Protein AF-A0A2K3KB02-F1 (afdb_monomer)

Structure (mmCIF, N/CA/C/O backbone):
data_AF-A0A2K3KB02-F1
#
_entry.id   AF-A0A2K3KB02-F1
#
loop_
_atom_site.group_PDB
_atom_site.id
_atom_site.type_symbol
_atom_site.label_atom_id
_atom_site.label_alt_id
_atom_site.label_comp_id
_atom_site.label_asym_id
_atom_site.label_entity_id
_atom_site.label_seq_id
_atom_site.pdbx_PDB_ins_code
_atom_site.Cartn_x
_atom_site.Cartn_y
_atom_site.Cartn_z
_atom_site.occupancy
_atom_site.B_iso_or_equiv
_atom_site.auth_seq_id
_atom_site.auth_comp_id
_atom_site.auth_asym_id
_atom_site.auth_atom_id
_atom_site.pdbx_PDB_model_num
ATOM 1 N N . MET A 1 1 ? -3.553 -0.136 22.230 1.00 79.88 1 MET A N 1
ATOM 2 C CA . MET A 1 1 ? -2.895 -1.103 21.320 1.00 79.88 1 MET A CA 1
ATOM 3 C C . MET A 1 1 ? -1.713 -0.418 20.651 1.00 79.88 1 MET A C 1
ATOM 5 O O . MET A 1 1 ? -1.773 0.793 20.496 1.00 79.88 1 MET A O 1
ATOM 9 N N . ILE A 1 2 ? -0.661 -1.156 20.285 1.00 95.19 2 ILE A N 1
ATOM 10 C CA . ILE A 1 2 ? 0.485 -0.625 19.525 1.00 95.19 2 ILE A CA 1
ATOM 11 C C . ILE A 1 2 ? 0.418 -1.248 18.122 1.00 95.19 2 ILE A C 1
ATOM 13 O O . ILE A 1 2 ? 0.683 -2.448 18.015 1.00 95.19 2 ILE A O 1
ATOM 17 N N . PRO A 1 3 ? 0.010 -0.501 17.077 1.00 91.94 3 PRO A N 1
ATOM 18 C CA . PRO A 1 3 ? -0.111 -1.050 15.729 1.00 91.94 3 PRO A CA 1
ATOM 19 C C . PRO A 1 3 ? 1.268 -1.400 15.157 1.00 91.94 3 PRO A C 1
ATOM 21 O O . PRO A 1 3 ? 2.262 -0.729 15.439 1.00 91.94 3 PRO A O 1
ATOM 24 N N . LYS A 1 4 ? 1.324 -2.472 14.363 1.00 95.06 4 LYS A N 1
ATOM 25 C CA . LYS A 1 4 ? 2.521 -2.945 13.658 1.00 95.06 4 LYS A CA 1
ATOM 26 C C . LYS A 1 4 ? 2.117 -3.460 12.279 1.00 95.06 4 LYS A C 1
ATOM 28 O O . LYS A 1 4 ? 1.041 -4.035 12.145 1.00 95.06 4 LYS A O 1
ATOM 33 N N . ILE A 1 5 ? 2.990 -3.291 11.290 1.00 95.06 5 ILE A N 1
ATOM 34 C CA . ILE A 1 5 ? 2.836 -3.920 9.973 1.00 95.06 5 ILE A CA 1
ATOM 35 C C . ILE A 1 5 ? 3.061 -5.428 10.143 1.00 95.06 5 ILE A C 1
ATOM 37 O O . ILE A 1 5 ? 4.044 -5.831 10.768 1.00 95.06 5 ILE A O 1
ATOM 41 N N . SER A 1 6 ? 2.132 -6.247 9.650 1.00 94.69 6 SER A N 1
ATOM 42 C CA . SER A 1 6 ? 2.093 -7.690 9.921 1.00 94.69 6 SER A CA 1
ATOM 43 C C . SER A 1 6 ? 2.486 -8.580 8.742 1.00 94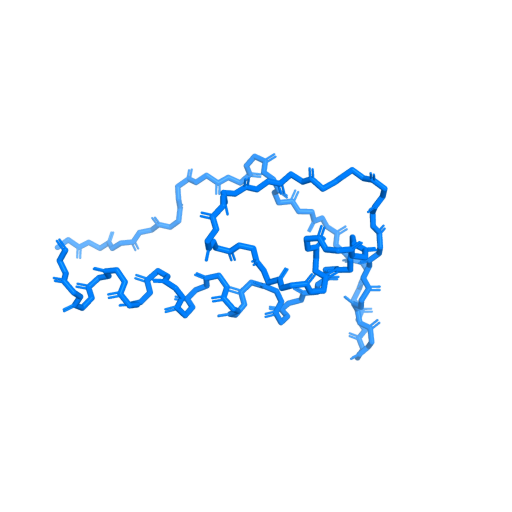.69 6 SER A C 1
ATOM 45 O O . SER A 1 6 ? 2.903 -9.710 8.987 1.00 94.69 6 SER A O 1
ATOM 47 N N . ASP A 1 7 ? 2.373 -8.105 7.499 1.00 94.62 7 ASP A N 1
ATOM 48 C CA . ASP A 1 7 ? 2.651 -8.893 6.294 1.00 94.62 7 ASP A CA 1
ATOM 49 C C . ASP A 1 7 ? 3.594 -8.163 5.330 1.00 94.62 7 ASP A C 1
ATOM 51 O O . ASP A 1 7 ? 3.542 -6.942 5.187 1.00 94.62 7 ASP A O 1
ATOM 55 N N . PHE A 1 8 ? 4.453 -8.942 4.670 1.00 95.88 8 PHE A N 1
ATOM 56 C CA . PHE A 1 8 ? 5.440 -8.473 3.695 1.00 95.88 8 PHE A CA 1
ATOM 57 C C . PHE A 1 8 ? 5.462 -9.367 2.440 1.00 95.88 8 PHE A C 1
ATOM 59 O O . PHE A 1 8 ? 6.463 -9.403 1.726 1.00 95.88 8 PHE A O 1
ATOM 66 N N . GLY A 1 9 ? 4.382 -10.106 2.148 1.00 94.44 9 GLY A N 1
ATOM 67 C CA . GLY A 1 9 ? 4.343 -11.086 1.054 1.00 94.44 9 GLY A CA 1
ATOM 68 C C . GLY A 1 9 ? 4.519 -10.484 -0.347 1.00 94.44 9 GLY A C 1
ATOM 69 O O . GLY A 1 9 ? 4.936 -11.181 -1.272 1.00 94.44 9 GLY A O 1
ATOM 70 N N . LEU A 1 10 ? 4.236 -9.186 -0.498 1.00 91.94 10 LEU A N 1
ATOM 71 C CA . LEU A 1 10 ? 4.443 -8.419 -1.731 1.00 91.94 10 LEU A CA 1
ATOM 72 C C . LEU A 1 10 ? 5.628 -7.443 -1.657 1.00 91.94 10 LEU A C 1
ATOM 74 O O . 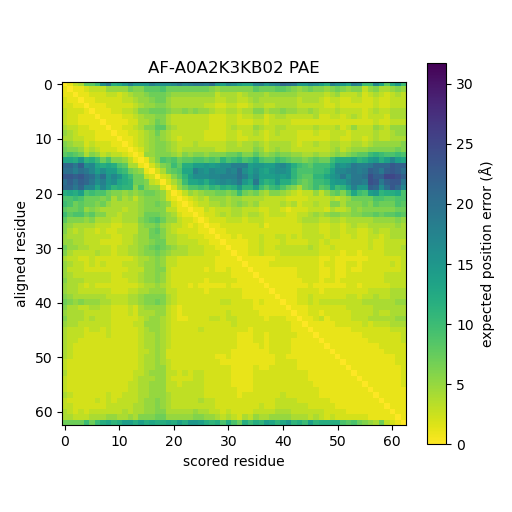LEU A 1 10 ? 5.892 -6.756 -2.645 1.00 91.94 10 LEU A O 1
ATOM 78 N N . ALA A 1 11 ? 6.343 -7.382 -0.528 1.00 92.00 11 ALA A N 1
ATOM 79 C CA . ALA A 1 11 ? 7.463 -6.465 -0.347 1.00 92.00 11 ALA A CA 1
ATOM 80 C C . ALA A 1 11 ? 8.609 -6.795 -1.316 1.00 92.00 11 ALA A C 1
ATOM 82 O O . ALA A 1 11 ? 8.901 -7.961 -1.600 1.00 92.00 11 ALA A O 1
ATOM 83 N N . ARG A 1 12 ? 9.277 -5.758 -1.827 1.00 87.12 12 ARG A N 1
ATOM 84 C CA . ARG A 1 12 ? 10.383 -5.894 -2.782 1.00 87.12 12 ARG A CA 1
ATOM 85 C C . ARG A 1 12 ? 11.572 -5.064 -2.329 1.00 87.12 12 ARG A C 1
ATOM 87 O O . ARG A 1 12 ? 11.409 -3.943 -1.867 1.00 87.12 12 ARG A O 1
ATOM 94 N N . ILE A 1 13 ? 12.772 -5.613 -2.502 1.00 86.38 13 ILE A N 1
ATOM 95 C CA . ILE A 1 13 ? 14.012 -4.854 -2.336 1.00 86.38 13 ILE A CA 1
ATOM 96 C C . ILE A 1 13 ? 14.262 -4.105 -3.643 1.00 86.38 13 ILE A C 1
ATOM 98 O O . ILE A 1 13 ? 14.434 -4.730 -4.691 1.00 86.38 13 ILE A O 1
ATOM 102 N N . VAL A 1 14 ? 14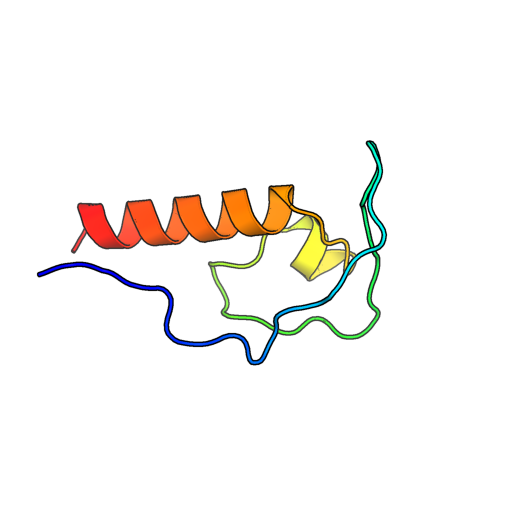.280 -2.779 -3.570 1.00 82.56 14 VAL A N 1
ATOM 103 C CA . VAL A 1 14 ? 14.629 -1.891 -4.684 1.00 82.56 14 VAL A CA 1
ATOM 104 C C . VAL A 1 14 ? 16.065 -1.404 -4.467 1.00 82.56 14 VAL A C 1
ATOM 106 O O . VAL A 1 14 ? 16.52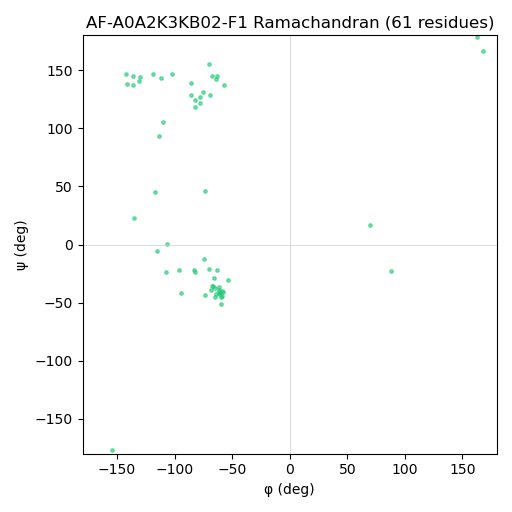3 -1.310 -3.326 1.00 82.56 14 VAL A O 1
ATOM 109 N N . LYS A 1 15 ? 16.828 -1.180 -5.546 1.00 78.12 15 LYS A N 1
ATOM 110 C CA . LYS A 1 15 ? 18.126 -0.487 -5.424 1.00 78.12 15 LYS A CA 1
ATOM 111 C C . LYS A 1 15 ? 17.858 0.936 -4.925 1.00 78.12 15 LYS A C 1
ATOM 113 O O . LYS A 1 15 ? 16.821 1.454 -5.283 1.00 78.12 15 LYS A O 1
ATOM 118 N N 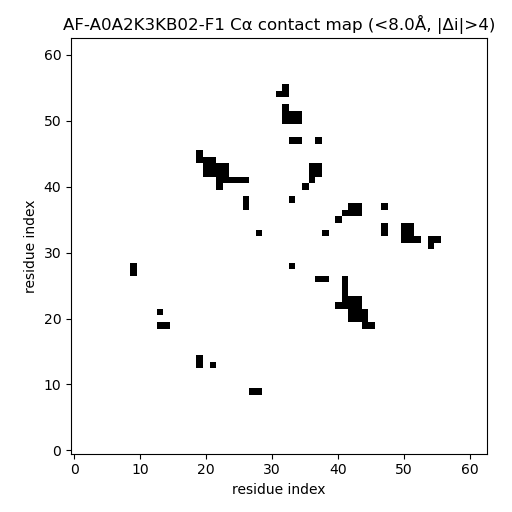. GLY A 1 16 ? 18.755 1.481 -4.098 1.00 64.06 16 GLY A N 1
ATOM 119 C CA . GLY A 1 16 ? 18.640 2.815 -3.494 1.00 64.06 16 GLY A CA 1
ATOM 120 C C . GLY A 1 16 ? 19.180 3.952 -4.383 1.00 64.06 16 GLY A C 1
ATOM 121 O O . GLY A 1 16 ? 20.272 3.788 -4.940 1.00 64.06 16 GLY A O 1
ATOM 122 N N . GLY A 1 17 ? 18.485 5.094 -4.442 1.00 70.00 17 GLY A N 1
ATOM 123 C CA . GLY A 1 17 ? 18.729 6.245 -5.325 1.00 70.00 17 GLY A CA 1
ATOM 124 C C . GLY A 1 17 ? 17.570 7.271 -5.347 1.00 70.00 17 GLY A C 1
ATOM 125 O O . GLY A 1 17 ? 16.477 7.019 -4.856 1.00 70.00 17 GLY A O 1
ATOM 126 N N . GLU A 1 18 ? 17.805 8.476 -5.887 1.00 58.88 18 GLU A N 1
ATOM 127 C CA . GLU A 1 18 ? 16.782 9.549 -5.940 1.00 58.88 18 GLU A CA 1
ATOM 128 C C . GLU A 1 18 ? 15.634 9.256 -6.932 1.00 58.88 18 GLU A C 1
ATOM 130 O O . GLU A 1 18 ? 14.536 9.780 -6.755 1.00 58.88 18 GLU A O 1
ATOM 135 N N . ASP A 1 19 ? 15.865 8.362 -7.902 1.00 62.62 19 ASP A N 1
ATOM 136 C CA . ASP A 1 19 ? 14.919 7.928 -8.943 1.00 62.62 19 ASP A CA 1
ATOM 137 C C . ASP A 1 19 ? 14.600 6.419 -8.823 1.00 62.62 19 ASP A C 1
ATOM 139 O O . ASP A 1 19 ? 14.631 5.685 -9.812 1.00 62.62 19 ASP A O 1
ATOM 143 N N . ASP A 1 20 ? 14.332 5.921 -7.608 1.00 72.50 20 ASP A N 1
ATOM 144 C CA . ASP A 1 20 ? 14.045 4.495 -7.328 1.00 72.50 20 ASP A CA 1
ATOM 145 C C . ASP A 1 20 ? 12.652 4.041 -7.791 1.00 72.50 20 ASP A C 1
ATOM 147 O O . ASP A 1 20 ? 11.887 3.373 -7.085 1.00 72.50 20 ASP A O 1
ATOM 151 N N . GLU A 1 21 ?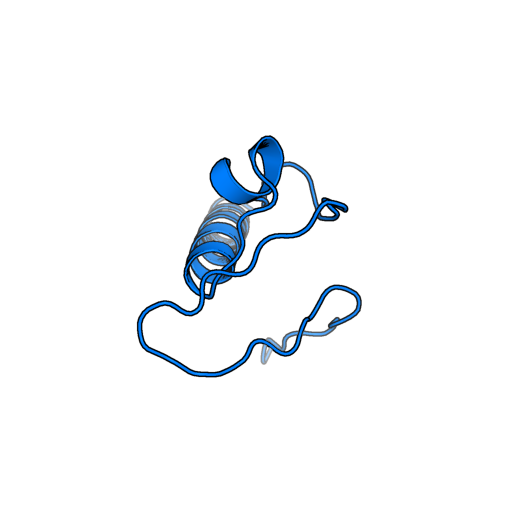 12.309 4.414 -9.013 1.00 80.62 21 GLU A N 1
ATOM 152 C CA . GLU A 1 21 ? 11.207 3.841 -9.745 1.00 80.62 21 GLU A CA 1
ATOM 153 C C . GLU A 1 21 ? 11.630 2.484 -10.316 1.00 80.62 21 GLU A C 1
ATOM 155 O O . GLU A 1 21 ? 12.638 2.335 -11.012 1.00 80.62 21 GLU A O 1
ATOM 160 N N . ALA A 1 22 ? 10.839 1.463 -10.024 1.00 86.44 22 ALA A N 1
ATOM 161 C CA . ALA A 1 22 ? 10.996 0.140 -10.586 1.00 86.44 22 ALA A CA 1
ATOM 162 C C . ALA A 1 22 ? 9.742 -0.239 -11.373 1.00 86.44 22 ALA A C 1
ATOM 164 O O . ALA A 1 22 ? 8.623 0.125 -11.030 1.00 86.44 22 ALA A O 1
ATOM 165 N N . ASN A 1 23 ? 9.927 -1.012 -12.442 1.00 88.81 23 ASN A N 1
ATOM 166 C CA . ASN A 1 23 ? 8.828 -1.481 -13.275 1.00 88.81 23 ASN A CA 1
ATOM 167 C C . ASN A 1 23 ? 8.656 -2.996 -13.138 1.00 88.81 23 ASN A C 1
ATOM 169 O O . ASN A 1 23 ? 9.626 -3.757 -13.031 1.00 88.81 23 ASN A O 1
ATOM 173 N N . THR A 1 24 ? 7.411 -3.464 -13.156 1.00 88.12 24 THR A N 1
ATOM 174 C CA . THR A 1 24 ? 7.095 -4.884 -13.178 1.00 88.12 24 THR A CA 1
ATOM 175 C C . THR A 1 24 ? 5.993 -5.227 -14.170 1.00 88.12 24 THR A C 1
ATOM 177 O O . THR A 1 24 ? 4.938 -4.614 -14.209 1.00 88.12 24 THR A O 1
ATOM 180 N N . LYS A 1 25 ? 6.187 -6.321 -14.914 1.00 90.00 25 LYS A N 1
ATOM 181 C CA . LYS A 1 25 ? 5.140 -6.895 -15.780 1.00 90.00 25 LYS A CA 1
ATOM 182 C C . LYS A 1 25 ? 4.045 -7.630 -15.003 1.00 90.00 25 LYS A C 1
ATOM 184 O O . LYS A 1 25 ? 3.036 -8.016 -15.583 1.00 90.00 25 LYS A O 1
ATOM 189 N N . ARG A 1 26 ? 4.269 -7.897 -13.712 1.00 90.75 26 ARG A N 1
ATOM 190 C CA . ARG A 1 26 ? 3.342 -8.630 -12.846 1.00 90.75 26 ARG A CA 1
ATOM 191 C C . ARG A 1 26 ? 2.811 -7.696 -11.767 1.00 90.75 26 ARG A C 1
ATOM 193 O O . ARG A 1 26 ? 3.421 -7.573 -10.703 1.00 90.75 26 ARG A O 1
ATOM 200 N N . VAL A 1 27 ? 1.664 -7.095 -12.060 1.00 92.44 27 VAL A N 1
ATOM 201 C CA . VAL A 1 27 ? 0.896 -6.269 -11.127 1.00 92.44 27 VAL A CA 1
ATOM 202 C C . VAL A 1 27 ? 0.136 -7.181 -10.167 1.00 92.44 27 VAL A C 1
ATOM 204 O O . VAL A 1 27 ? -0.626 -8.055 -10.582 1.00 92.44 27 VAL A O 1
ATOM 207 N N . VAL A 1 28 ? 0.391 -7.005 -8.875 1.00 93.69 28 VAL A N 1
ATOM 208 C CA . VAL A 1 28 ? -0.267 -7.713 -7.769 1.00 93.69 28 VAL A CA 1
ATOM 209 C C . VAL A 1 28 ? -0.482 -6.737 -6.617 1.00 93.69 28 VAL A C 1
ATOM 211 O O . VAL A 1 28 ? 0.417 -5.955 -6.311 1.00 93.69 28 VAL A O 1
ATOM 214 N N . GLY A 1 29 ? -1.650 -6.790 -5.981 1.00 92.75 29 GLY A N 1
ATOM 215 C CA . GLY A 1 29 ? -2.012 -5.918 -4.866 1.00 92.75 29 GLY A CA 1
ATOM 216 C C . GLY A 1 29 ? -3.519 -5.902 -4.624 1.00 92.75 29 GLY A C 1
ATOM 217 O O . GLY A 1 29 ? -4.282 -6.555 -5.339 1.00 92.75 29 GLY A O 1
ATOM 218 N N . THR A 1 30 ? -3.944 -5.158 -3.607 1.00 94.38 30 THR A N 1
ATOM 219 C CA . THR A 1 30 ? -5.361 -4.996 -3.266 1.00 94.38 30 THR A CA 1
ATOM 220 C C . THR A 1 30 ? -5.972 -3.869 -4.094 1.00 94.38 30 THR A C 1
ATOM 222 O O . THR A 1 30 ? -5.444 -2.755 -4.133 1.00 94.38 30 THR A O 1
ATOM 225 N N . TYR A 1 31 ? -7.097 -4.139 -4.759 1.00 91.56 31 TYR A N 1
ATOM 226 C CA . TYR A 1 31 ? -7.833 -3.113 -5.502 1.00 91.56 31 TYR A CA 1
ATOM 227 C C . TYR A 1 31 ? -8.231 -1.949 -4.588 1.00 91.56 31 TYR A C 1
ATOM 229 O O . TYR A 1 31 ? -8.656 -2.164 -3.457 1.00 91.56 31 TYR A O 1
ATOM 237 N N . GLY A 1 32 ? -8.077 -0.720 -5.081 1.00 93.56 32 GLY A N 1
ATOM 238 C CA . GLY A 1 32 ? -8.332 0.503 -4.314 1.00 93.56 32 GLY A CA 1
ATOM 239 C C . GLY A 1 32 ? -7.131 1.015 -3.514 1.00 93.56 32 GLY A C 1
ATOM 240 O O . GLY A 1 32 ? -7.069 2.211 -3.272 1.00 93.56 32 GLY A O 1
ATOM 241 N N . TYR A 1 33 ? -6.155 0.162 -3.182 1.00 96.25 33 TYR A N 1
ATOM 242 C CA . TYR A 1 33 ? -4.912 0.578 -2.509 1.00 96.25 33 TYR A CA 1
ATOM 243 C C . TYR A 1 33 ? -3.770 0.805 -3.499 1.00 96.25 33 TYR A C 1
ATOM 245 O O . TYR A 1 33 ? -2.829 1.523 -3.193 1.00 96.25 33 TYR A O 1
ATOM 253 N N . MET A 1 34 ? -3.843 0.207 -4.691 1.00 96.00 34 MET A N 1
ATOM 254 C CA . MET A 1 34 ? -2.827 0.382 -5.727 1.00 96.00 34 MET A CA 1
ATOM 255 C C . MET A 1 34 ? -2.953 1.753 -6.403 1.00 96.00 34 MET A C 1
ATOM 257 O O . MET A 1 34 ? -4.049 2.087 -6.865 1.00 96.00 34 MET A O 1
ATOM 261 N N . PRO A 1 35 ? -1.852 2.509 -6.544 1.00 96.19 35 PRO A N 1
ATOM 262 C CA . PRO A 1 35 ? -1.867 3.741 -7.314 1.00 96.19 35 PRO A CA 1
ATOM 263 C C . PRO A 1 35 ? -2.014 3.449 -8.822 1.00 96.19 35 PRO A C 1
ATOM 265 O O . PRO A 1 35 ? -1.661 2.353 -9.282 1.00 96.19 35 PRO A O 1
ATOM 268 N N . PRO A 1 36 ? -2.540 4.402 -9.611 1.00 95.81 36 PRO A N 1
ATOM 269 C CA . PRO A 1 36 ? -2.839 4.188 -11.027 1.00 95.81 36 PRO A CA 1
ATOM 270 C C . PRO A 1 36 ? -1.600 3.852 -11.863 1.00 95.81 36 PRO A C 1
ATOM 272 O O . PRO A 1 36 ? -1.672 2.962 -12.707 1.00 95.81 36 PRO A O 1
ATOM 275 N N . GLU A 1 37 ? -0.456 4.480 -11.600 1.00 94.81 37 GLU A N 1
ATOM 276 C CA . GLU A 1 37 ? 0.810 4.203 -12.287 1.00 94.81 37 GLU A CA 1
ATOM 277 C C . GLU A 1 37 ? 1.276 2.750 -12.085 1.00 94.81 37 GLU A C 1
ATOM 279 O O . GLU A 1 37 ? 1.733 2.095 -13.025 1.00 94.81 37 GLU A O 1
ATOM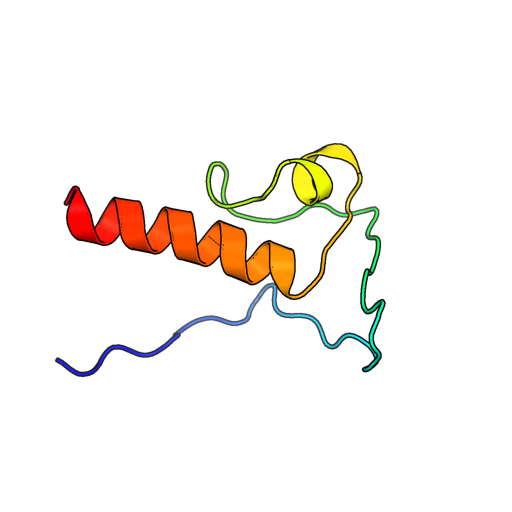 284 N N . TYR A 1 38 ? 1.055 2.181 -10.897 1.00 95.06 38 TYR A N 1
ATOM 285 C CA . TYR A 1 38 ? 1.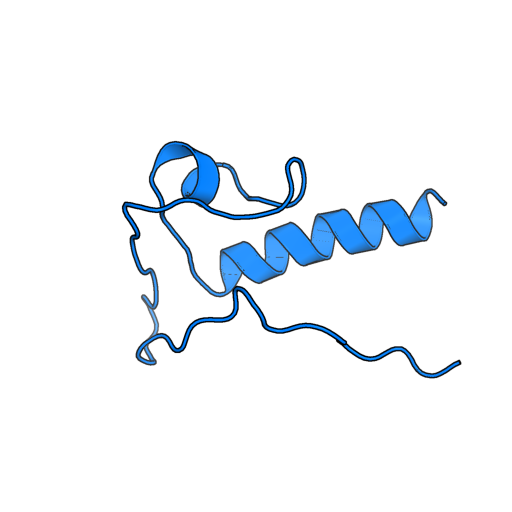341 0.770 -10.648 1.00 95.06 38 TYR A CA 1
ATOM 286 C C . TYR A 1 38 ? 0.320 -0.139 -11.329 1.00 95.06 38 TYR A C 1
ATOM 288 O O . TYR A 1 38 ? 0.688 -1.137 -11.948 1.00 95.06 38 TYR A O 1
ATOM 296 N N . ALA A 1 39 ? -0.966 0.207 -11.246 1.00 94.81 39 ALA A N 1
ATOM 297 C CA . ALA A 1 39 ? -2.042 -0.604 -11.804 1.00 94.81 39 ALA A CA 1
ATOM 298 C C . ALA A 1 39 ? -2.017 -0.663 -13.342 1.00 94.81 39 ALA A C 1
ATOM 300 O O . ALA A 1 39 ? -2.349 -1.699 -13.921 1.00 94.81 39 ALA A O 1
ATOM 301 N N . MET A 1 40 ? -1.643 0.438 -13.996 1.00 94.44 40 MET A N 1
ATOM 302 C CA . MET A 1 40 ? -1.681 0.588 -15.452 1.00 94.44 40 MET A CA 1
ATOM 303 C C . MET A 1 40 ? -0.340 0.262 -16.107 1.00 94.44 40 MET A C 1
ATOM 305 O O . MET A 1 40 ? -0.312 -0.401 -17.144 1.00 94.44 40 MET A O 1
ATOM 309 N N . GLU A 1 41 ? 0.764 0.712 -15.510 1.00 94.19 41 GLU A N 1
ATOM 310 C CA . GLU A 1 41 ? 2.090 0.678 -16.139 1.00 94.19 41 GLU A CA 1
ATOM 311 C C . GLU A 1 41 ? 3.068 -0.247 -15.403 1.00 94.19 41 GLU A C 1
ATOM 313 O O . GLU A 1 41 ? 4.179 -0.497 -15.881 1.00 94.19 41 GLU A O 1
ATOM 318 N N . GLY A 1 42 ? 2.659 -0.800 -14.255 1.00 94.06 42 GLY A N 1
ATOM 319 C CA . GLY A 1 42 ? 3.513 -1.638 -13.418 1.00 94.06 42 GLY A CA 1
ATOM 320 C C . GLY A 1 42 ? 4.627 -0.860 -12.724 1.00 94.06 42 GLY A C 1
ATOM 321 O O . GLY A 1 42 ? 5.600 -1.471 -12.280 1.00 94.06 42 GLY A O 1
ATOM 322 N N . ILE A 1 43 ? 4.503 0.465 -12.655 1.00 93.00 43 ILE A N 1
ATOM 323 C CA . ILE A 1 43 ? 5.474 1.381 -12.063 1.00 93.00 43 ILE A CA 1
ATOM 324 C C . ILE A 1 43 ? 5.280 1.426 -10.546 1.00 93.00 43 ILE A C 1
ATOM 326 O O . ILE A 1 43 ? 4.182 1.696 -10.070 1.00 93.00 43 ILE A O 1
ATOM 330 N N . PHE A 1 44 ? 6.331 1.154 -9.775 1.00 91.50 44 PHE A N 1
ATOM 331 C CA . PHE A 1 44 ? 6.299 1.231 -8.318 1.00 91.50 44 PHE A CA 1
ATOM 332 C C . PHE A 1 44 ? 7.538 1.924 -7.756 1.00 91.50 44 PHE A C 1
ATOM 334 O O . PHE A 1 44 ? 8.644 1.778 -8.270 1.00 91.50 44 PHE A O 1
ATOM 341 N N . SER A 1 45 ? 7.342 2.659 -6.671 1.00 91.56 45 SER A N 1
ATOM 342 C CA . SER A 1 45 ? 8.393 3.316 -5.891 1.00 91.56 45 SER A CA 1
ATOM 343 C C . SER A 1 45 ? 7.913 3.494 -4.448 1.00 91.56 45 SER A C 1
ATOM 345 O O . SER A 1 45 ? 6.787 3.123 -4.113 1.00 91.56 45 SER A O 1
ATOM 347 N N . GLU A 1 46 ? 8.711 4.141 -3.597 1.00 91.62 46 GLU A N 1
ATOM 348 C CA . GLU A 1 46 ? 8.262 4.568 -2.262 1.00 91.62 46 GLU A CA 1
ATOM 349 C C . GLU A 1 46 ? 6.966 5.409 -2.327 1.00 91.62 46 GLU A C 1
ATOM 351 O O . GLU A 1 46 ? 6.123 5.349 -1.433 1.00 91.62 46 GLU A O 1
ATOM 356 N N . LYS A 1 47 ? 6.743 6.172 -3.412 1.00 92.44 47 LYS A N 1
ATOM 357 C CA . LYS A 1 47 ? 5.514 6.972 -3.576 1.00 92.44 47 LYS A CA 1
ATOM 358 C C . LYS A 1 47 ? 4.269 6.101 -3.714 1.00 92.44 47 LYS A C 1
ATOM 360 O O . LYS A 1 47 ? 3.194 6.502 -3.266 1.00 92.44 47 LYS A O 1
ATOM 365 N N . SER A 1 48 ? 4.420 4.895 -4.252 1.00 93.19 48 SER A N 1
ATOM 366 C CA . SER A 1 48 ? 3.337 3.918 -4.325 1.00 93.19 48 SER A CA 1
ATOM 367 C C . SER A 1 48 ? 2.917 3.419 -2.937 1.00 93.19 48 SER A C 1
ATOM 369 O O . SER A 1 48 ? 1.720 3.240 -2.682 1.00 93.19 48 SER A O 1
ATOM 371 N N . ASP A 1 49 ? 3.871 3.276 -2.012 1.00 94.31 49 ASP A N 1
ATOM 372 C CA . ASP A 1 49 ? 3.587 2.941 -0.611 1.00 94.31 49 ASP A CA 1
ATOM 373 C C . ASP A 1 49 ? 2.881 4.104 0.105 1.00 94.31 49 ASP A C 1
ATOM 375 O O . ASP A 1 49 ? 1.922 3.884 0.849 1.00 94.31 49 ASP A O 1
ATOM 379 N N . VAL A 1 50 ? 3.280 5.354 -0.173 1.00 96.06 50 VAL A N 1
ATOM 380 C CA . VAL A 1 50 ? 2.619 6.562 0.362 1.00 96.06 50 VAL A CA 1
ATOM 381 C C . VAL A 1 50 ? 1.158 6.653 -0.089 1.00 96.06 50 VAL A C 1
ATOM 383 O O . VAL A 1 50 ? 0.288 6.955 0.731 1.00 96.06 50 VAL A O 1
ATOM 386 N N . TYR A 1 51 ? 0.864 6.363 -1.361 1.00 96.94 51 TYR A N 1
ATOM 387 C CA . TYR A 1 51 ? -0.514 6.320 -1.862 1.00 96.94 51 TYR A CA 1
ATOM 388 C C . TYR A 1 51 ? -1.347 5.273 -1.111 1.00 96.94 51 TYR A C 1
ATOM 390 O O . TYR A 1 51 ? -2.408 5.591 -0.569 1.00 96.94 51 TYR A O 1
ATOM 398 N N . SER A 1 52 ? -0.830 4.043 -1.021 1.00 96.88 52 SER A N 1
ATOM 399 C CA . SER A 1 52 ? -1.497 2.926 -0.337 1.00 96.88 52 SER A CA 1
ATOM 400 C C . SER A 1 52 ? -1.763 3.247 1.140 1.00 96.88 52 SER A C 1
ATOM 402 O O . SER A 1 52 ? -2.839 2.957 1.666 1.00 96.88 52 SER A O 1
ATOM 404 N N . PHE A 1 53 ? -0.807 3.904 1.804 1.00 97.00 53 PHE A N 1
ATOM 405 C CA . PHE A 1 53 ? -0.956 4.382 3.177 1.00 97.00 53 PHE A CA 1
ATOM 406 C C . PHE A 1 53 ? -2.030 5.471 3.313 1.00 97.00 53 PHE A C 1
ATOM 408 O O . PHE A 1 53 ? -2.770 5.474 4.295 1.00 97.00 53 PHE A O 1
ATOM 415 N N . GLY A 1 54 ? -2.165 6.370 2.334 1.00 97.94 54 GLY A N 1
ATOM 416 C CA . GLY A 1 54 ? -3.239 7.365 2.307 1.00 97.94 54 GLY A CA 1
ATOM 417 C C . GLY A 1 54 ? -4.631 6.726 2.275 1.00 97.94 54 GLY A C 1
ATOM 418 O O . GLY A 1 54 ? -5.517 7.153 3.013 1.00 97.94 54 GLY A O 1
ATOM 419 N N . VAL A 1 55 ? -4.807 5.662 1.487 1.00 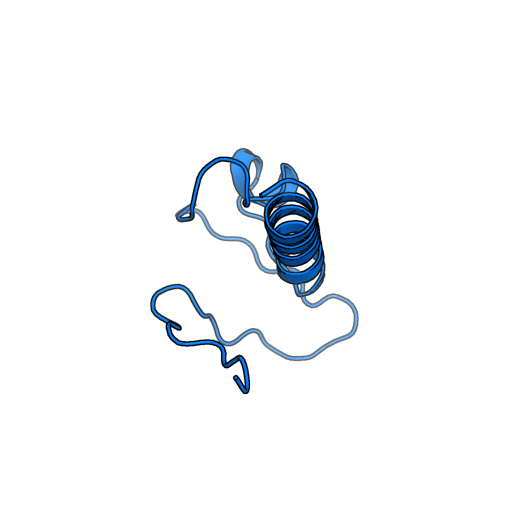97.31 55 VAL A N 1
ATOM 420 C CA . VAL A 1 55 ? -6.058 4.883 1.452 1.00 97.31 55 VAL A CA 1
ATOM 421 C C . VAL A 1 55 ? -6.316 4.190 2.792 1.00 97.31 55 VAL A C 1
ATOM 423 O O . VAL A 1 55 ? -7.417 4.300 3.323 1.00 97.31 55 VAL A O 1
ATOM 426 N N . LEU A 1 56 ? -5.297 3.557 3.385 1.00 96.06 56 LEU A N 1
ATOM 427 C CA . LEU A 1 56 ? -5.393 2.972 4.729 1.00 96.06 56 LEU A CA 1
ATOM 428 C C . LEU A 1 56 ? -5.786 4.019 5.784 1.00 96.06 56 LEU A C 1
ATOM 430 O O . LEU A 1 56 ? -6.591 3.744 6.669 1.00 96.06 56 LEU A O 1
ATOM 434 N N . LEU A 1 57 ? -5.233 5.230 5.703 1.00 97.31 57 LEU A N 1
ATOM 435 C CA . LEU A 1 57 ? -5.599 6.314 6.609 1.00 97.31 57 LEU A CA 1
ATOM 436 C C . LEU A 1 57 ? -7.068 6.711 6.432 1.00 97.31 57 LEU A C 1
ATOM 438 O O . LEU A 1 57 ? -7.751 6.913 7.434 1.00 97.31 57 LEU A O 1
ATOM 442 N N . LEU A 1 58 ? -7.549 6.805 5.187 1.00 97.38 58 LEU A N 1
ATOM 443 C CA . LEU A 1 58 ? -8.956 7.081 4.893 1.00 97.38 58 LEU A CA 1
ATOM 444 C C . LEU A 1 58 ? -9.877 6.008 5.480 1.00 97.38 58 LEU A C 1
ATOM 446 O O . LEU A 1 58 ? -10.849 6.366 6.135 1.00 97.38 58 LEU A O 1
ATOM 450 N N . GLU A 1 59 ? -9.534 4.731 5.320 1.00 96.06 59 GLU A N 1
ATOM 451 C CA . GLU A 1 59 ? -10.256 3.604 5.925 1.00 96.06 59 GLU A CA 1
ATOM 452 C C . GLU A 1 59 ? -10.294 3.708 7.459 1.00 96.06 59 GLU A C 1
ATOM 454 O O . GLU A 1 59 ? -11.346 3.575 8.079 1.00 96.06 59 GLU A O 1
ATOM 459 N N . ILE A 1 60 ? -9.164 4.037 8.095 1.00 95.81 60 ILE A N 1
ATOM 460 C CA . ILE A 1 60 ? -9.097 4.205 9.555 1.00 95.81 60 ILE A CA 1
ATOM 461 C C . ILE A 1 60 ? -10.013 5.338 10.038 1.00 95.81 60 ILE A C 1
ATOM 463 O O . ILE A 1 60 ? -10.636 5.204 11.094 1.00 95.81 60 ILE A O 1
ATOM 467 N N . VAL A 1 61 ? -10.077 6.464 9.318 1.00 97.44 61 VAL A N 1
ATOM 468 C CA . VAL A 1 61 ? -10.896 7.616 9.739 1.00 97.44 61 VAL A CA 1
ATOM 469 C C . VAL A 1 61 ? -12.365 7.492 9.338 1.00 97.44 61 VAL A C 1
ATOM 471 O O . VAL A 1 61 ? -13.202 8.148 9.961 1.00 97.44 61 VAL A O 1
ATOM 474 N N . SER A 1 62 ? -12.694 6.681 8.328 1.00 96.62 62 SER A N 1
ATOM 475 C CA . SER A 1 62 ? -14.079 6.420 7.922 1.00 96.62 62 SER A CA 1
ATOM 476 C C . SER A 1 62 ? -14.773 5.356 8.769 1.00 96.62 62 SER A C 1
ATOM 478 O O . SER A 1 62 ? -16.004 5.374 8.837 1.00 96.62 62 SER A O 1
ATOM 480 N N . GLY A 1 63 ? -14.003 4.469 9.412 1.00 82.81 63 GLY A N 1
ATOM 481 C CA . GLY A 1 63 ? -14.521 3.214 9.971 1.00 82.81 63 GLY A CA 1
ATOM 482 C C . GLY A 1 63 ? -14.915 2.236 8.873 1.00 82.81 63 GLY A C 1
ATOM 483 O O . GLY A 1 63 ? -15.718 1.333 9.199 1.00 82.81 63 GLY A O 1
#

Organism: Trifolium pratense (NCBI:txid57577)

Nearest PDB structures (foldseek):
  5jeb-assembly1_A  TM=8.642E-01  e=7.903E-02  Homo sapiens
  2itq-assembly1_A  TM=8.504E-01  e=1.963E-01  Homo sapiens
  4riy-assembly2_D  TM=8.599E-01  e=2.422E-01  Homo sapiens
  6lud-assembly1_A  TM=8.400E-01  e=2.597E-01  Homo sapiens
  4r3p-assembly1_A  TM=8.601E-01  e=2.786E-01  Homo sapiens

Solvent-accessible surface area (backbone atoms only — not comparable to full-atom values): 4161 Å² total; per-residue (Å²): 137,85,90,73,92,86,80,62,92,82,65,76,90,72,76,88,64,97,77,45,69,44,77,39,97,74,74,81,82,58,87,86,38,60,39,65,56,28,74,76,66,18,39,43,36,74,66,40,54,53,48,28,48,52,44,52,49,50,49,66,75,72,108

Radius of gyration: 12.85 Å; Cα contacts (8 Å, |Δi|>4): 46; chains: 1; bounding box: 33×21×38 Å

Sequence (63 aa):
MIPKISDFGLARIVKGGEDDEANTKRVVGTYGYMPPEYAMEGIFSEKSDVYSFGVLLLEIVSG

Mean predicted aligned error: 4.21 Å

Foldseek 3Di:
DDDDDDDCPPPDDFDDDPPRKDADPDQDDDPPLADPCCVPGVIDDVVRVVSSVVSVVVVVVVD

pLDDT: mean 90.59, std 8.67, range [58.88, 97.94]

InterPro domains:
  IPR000719 Protein kinase domain [PS50011] (1-63)
  IPR001245 Serine-threonine/tyrosine-protein kinase, catalytic domain [PF07714] (4-62)
  IPR011009 Protein kinase-like domain superfamily [SSF56112] (2-62)

Secondary structure (DSSP, 8-state):
--------TT--PPPPSTT--EE-S---S-TTTS-HHHHHH-EE-HHHHHHHHHHHHHHHHH-